Protein AF-A0A0Q4ZQI3-F1 (afdb_monomer)

pLDDT: mean 74.05, std 18.73, range [43.84, 97.75]

Solvent-accessible surface area (backbone atoms only — not comparable to full-atom values): 4930 Å² total; per-residue (Å²): 142,78,85,84,84,76,79,94,80,78,88,71,80,74,76,85,73,79,79,71,79,76,68,72,72,77,56,67,63,58,62,51,43,49,52,52,36,49,52,51,32,56,77,68,68,44,55,72,72,59,27,54,52,48,41,54,54,44,45,51,50,51,59,68,70,44,76,74,81,63,92,82,68,132

Structure (mmCIF, N/CA/C/O backbone):
data_AF-A0A0Q4ZQI3-F1
#
_entry.id   AF-A0A0Q4ZQI3-F1
#
loop_
_atom_site.group_PDB
_atom_site.id
_atom_site.type_symbol
_atom_site.label_atom_id
_atom_site.label_alt_id
_atom_site.label_comp_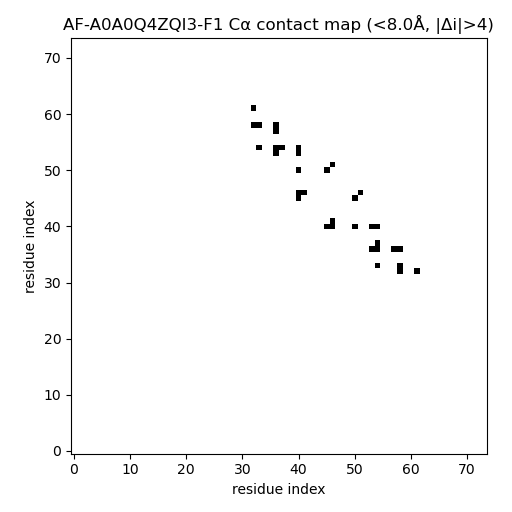id
_atom_site.label_asym_id
_atom_site.label_entity_id
_atom_site.label_seq_id
_atom_site.pdbx_PDB_ins_code
_atom_site.Cartn_x
_atom_site.Cartn_y
_atom_site.Cartn_z
_atom_site.occupancy
_atom_site.B_iso_or_equiv
_atom_site.auth_seq_id
_atom_site.auth_comp_id
_atom_site.auth_asym_id
_atom_site.auth_atom_id
_atom_site.pdbx_PDB_model_num
ATOM 1 N N . MET A 1 1 ? 22.693 -18.163 -77.348 1.00 43.84 1 MET A N 1
ATOM 2 C CA . MET A 1 1 ? 21.807 -19.248 -76.878 1.00 43.84 1 MET A CA 1
ATOM 3 C C . MET A 1 1 ? 22.353 -19.736 -75.540 1.00 43.84 1 MET A C 1
ATOM 5 O O . MET A 1 1 ? 23.360 -20.425 -75.541 1.00 43.84 1 MET A O 1
ATOM 9 N N . ALA A 1 2 ? 21.793 -19.296 -74.412 1.00 46.88 2 ALA A N 1
ATOM 10 C CA . ALA A 1 2 ? 22.212 -19.749 -73.083 1.00 46.88 2 ALA A CA 1
ATOM 11 C C . ALA A 1 2 ? 20.961 -20.030 -72.246 1.00 46.88 2 ALA A C 1
ATOM 13 O O . ALA A 1 2 ? 20.006 -19.252 -72.253 1.00 46.88 2 ALA A O 1
ATOM 14 N N . SER A 1 3 ? 20.963 -21.208 -71.634 1.00 52.34 3 SER A N 1
ATOM 15 C CA . SER A 1 3 ? 19.835 -21.920 -71.049 1.00 52.34 3 SER A CA 1
ATOM 16 C C . SER A 1 3 ? 19.019 -21.086 -70.059 1.00 52.34 3 SER A C 1
ATOM 18 O O . SER A 1 3 ? 19.541 -20.565 -69.074 1.00 52.34 3 SER A O 1
ATOM 20 N N . ARG A 1 4 ? 17.705 -21.012 -70.296 1.00 58.81 4 ARG A N 1
ATOM 21 C CA . ARG A 1 4 ? 16.723 -20.445 -69.366 1.00 58.81 4 ARG A CA 1
ATOM 22 C C . ARG A 1 4 ? 16.473 -21.467 -68.260 1.00 58.81 4 ARG A C 1
ATOM 24 O O . ARG A 1 4 ? 15.718 -22.414 -68.447 1.00 58.81 4 ARG A O 1
ATOM 31 N N . HIS A 1 5 ? 17.170 -21.301 -67.144 1.00 50.66 5 HIS A N 1
ATOM 32 C CA . HIS A 1 5 ? 17.031 -22.151 -65.970 1.00 50.66 5 HIS A CA 1
ATOM 33 C C . HIS A 1 5 ? 15.680 -21.862 -65.305 1.00 50.66 5 HIS A C 1
ATOM 35 O O . HIS A 1 5 ? 15.515 -20.849 -64.634 1.00 50.66 5 HIS A O 1
ATOM 41 N N . SER A 1 6 ? 14.715 -22.754 -65.515 1.00 69.44 6 SER A N 1
ATOM 42 C CA . SER A 1 6 ? 13.633 -22.998 -64.563 1.00 69.44 6 SER A CA 1
ATOM 43 C C . SER A 1 6 ? 13.952 -24.337 -63.910 1.00 69.44 6 SER A C 1
ATOM 45 O O . SER A 1 6 ? 14.157 -25.324 -64.619 1.00 69.44 6 SER A O 1
ATOM 47 N N . PRO A 1 7 ? 14.093 -24.358 -62.581 1.00 51.28 7 PRO A N 1
ATOM 48 C CA . PRO A 1 7 ? 12.970 -24.901 -61.837 1.00 51.28 7 PRO A CA 1
ATOM 49 C C . PRO A 1 7 ? 12.576 -24.045 -60.632 1.00 51.28 7 PRO A C 1
ATOM 51 O O . PRO A 1 7 ? 13.327 -23.844 -59.679 1.00 51.28 7 PRO A O 1
ATOM 54 N N . ILE A 1 8 ? 11.315 -23.623 -60.687 1.00 65.31 8 ILE A N 1
ATOM 55 C CA . ILE A 1 8 ? 10.408 -23.463 -59.552 1.00 65.31 8 ILE A CA 1
ATOM 56 C C . ILE A 1 8 ? 10.611 -24.638 -58.586 1.00 65.31 8 ILE A C 1
ATOM 58 O O . ILE A 1 8 ? 10.120 -25.730 -58.858 1.00 65.31 8 ILE A O 1
ATOM 62 N N . LEU A 1 9 ? 11.316 -24.431 -57.472 1.00 60.53 9 LEU A N 1
ATOM 63 C CA . LEU A 1 9 ? 11.177 -25.283 -56.290 1.00 60.53 9 LEU A CA 1
ATOM 64 C C . LEU A 1 9 ? 11.766 -24.642 -55.025 1.00 60.53 9 LEU A C 1
ATOM 66 O O . LEU A 1 9 ? 12.723 -25.149 -54.456 1.00 60.53 9 LEU A O 1
ATOM 70 N N . LEU A 1 10 ? 11.176 -23.552 -54.537 1.00 60.72 10 LEU A N 1
ATOM 71 C CA . LEU A 1 10 ? 11.298 -23.199 -53.119 1.00 60.72 10 LEU A CA 1
ATOM 72 C C . LEU A 1 10 ? 9.927 -22.767 -52.596 1.00 60.72 10 LEU A C 1
ATOM 74 O O . LEU A 1 10 ? 9.666 -21.597 -52.330 1.00 60.72 10 LEU A O 1
ATOM 78 N N . LEU A 1 11 ? 9.044 -23.762 -52.449 1.00 60.81 11 LEU A N 1
ATOM 79 C CA . LEU A 1 11 ? 7.966 -23.744 -51.460 1.00 60.81 11 LEU A CA 1
ATOM 80 C C . LEU A 1 11 ? 8.621 -23.712 -50.067 1.00 60.81 11 LEU A C 1
ATOM 82 O O . LEU A 1 11 ? 8.741 -24.727 -49.383 1.00 60.81 11 LEU A O 1
ATOM 86 N N . ALA A 1 12 ? 9.115 -22.539 -49.673 1.00 60.19 12 ALA A N 1
ATOM 87 C CA . ALA A 1 12 ? 9.516 -22.273 -48.304 1.00 60.19 12 ALA A CA 1
ATOM 88 C C . ALA A 1 12 ? 8.233 -22.082 -47.495 1.00 60.19 12 ALA A C 1
ATOM 90 O O . ALA A 1 12 ? 7.595 -21.030 -47.529 1.00 60.19 12 ALA A O 1
ATOM 91 N N . LEU A 1 13 ? 7.842 -23.160 -46.822 1.00 58.41 13 LEU A N 1
ATOM 92 C CA . LEU A 1 13 ? 6.842 -23.194 -45.769 1.00 58.41 13 LEU A CA 1
ATOM 93 C C . LEU A 1 13 ? 7.303 -22.234 -44.655 1.00 58.41 13 LEU A C 1
ATOM 95 O O . LEU A 1 13 ? 8.042 -22.607 -43.746 1.00 58.41 13 LEU A O 1
ATOM 99 N N . GLY A 1 14 ? 6.948 -20.957 -44.798 1.00 57.22 14 GLY A N 1
ATOM 100 C CA . GLY A 1 14 ? 7.208 -19.920 -43.809 1.00 57.22 14 GLY A CA 1
ATOM 101 C C . GLY A 1 14 ? 6.387 -20.213 -42.564 1.00 57.22 14 GLY A C 1
ATOM 102 O O . GLY A 1 14 ? 5.160 -20.278 -42.621 1.00 57.22 14 GLY A O 1
ATOM 103 N N . LEU A 1 15 ? 7.091 -20.453 -41.463 1.00 55.41 15 LEU A N 1
ATOM 104 C CA . LEU A 1 15 ? 6.541 -20.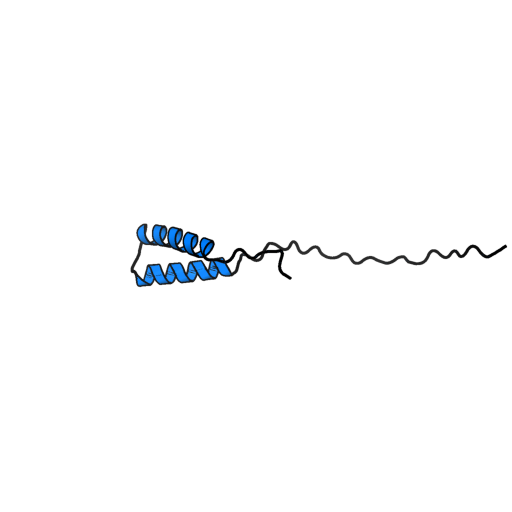819 -40.171 1.00 55.41 15 LEU A CA 1
ATOM 105 C C . LEU A 1 15 ? 5.481 -19.806 -39.727 1.00 55.41 15 LEU A C 1
ATOM 107 O O . LEU A 1 15 ? 5.732 -18.602 -39.696 1.00 55.41 15 LEU A O 1
ATOM 111 N N . ALA A 1 16 ? 4.308 -20.306 -39.343 1.00 51.91 16 ALA A N 1
ATOM 112 C CA . ALA A 1 16 ? 3.344 -19.537 -38.577 1.00 51.91 16 ALA A CA 1
ATOM 113 C C . ALA A 1 16 ? 3.983 -19.185 -37.227 1.00 51.91 16 ALA A C 1
ATOM 115 O O . ALA A 1 16 ? 4.017 -20.009 -36.316 1.00 51.91 16 ALA A O 1
ATOM 116 N N . THR A 1 17 ? 4.529 -17.976 -37.113 1.00 59.50 17 THR A N 1
ATOM 117 C CA . THR A 1 17 ? 4.931 -17.397 -35.833 1.00 59.50 17 THR A CA 1
ATOM 118 C C . THR A 1 17 ? 3.648 -17.160 -35.038 1.00 59.50 17 THR A C 1
ATOM 120 O O . THR A 1 17 ? 2.844 -16.323 -35.459 1.00 59.50 17 THR A O 1
ATOM 123 N N . PRO A 1 18 ? 3.388 -17.858 -33.9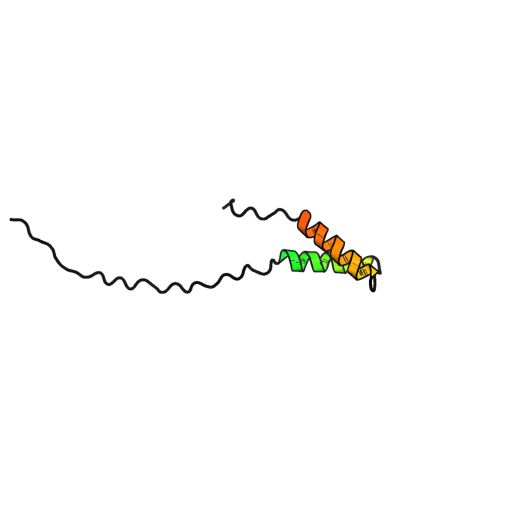16 1.00 49.78 18 PRO A N 1
ATOM 124 C CA . PRO A 1 18 ? 2.349 -17.403 -33.016 1.00 49.78 18 PRO A CA 1
ATOM 125 C C . PRO A 1 18 ? 2.793 -16.029 -32.517 1.00 49.78 18 PRO A C 1
ATOM 127 O O . PRO A 1 18 ? 3.757 -15.906 -31.761 1.00 49.78 18 PRO A O 1
A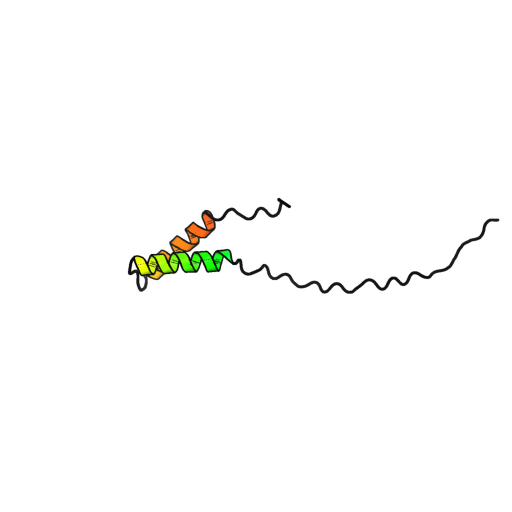TOM 130 N N . ALA A 1 19 ? 2.108 -14.984 -32.978 1.00 53.53 19 ALA A N 1
ATOM 131 C CA . ALA A 1 19 ? 2.102 -13.704 -32.305 1.00 53.53 19 ALA A CA 1
ATOM 132 C C . ALA A 1 19 ? 1.466 -13.958 -30.938 1.00 53.53 19 ALA A C 1
ATOM 134 O O . ALA A 1 19 ? 0.251 -13.861 -30.769 1.00 53.53 19 ALA A O 1
ATOM 135 N N . ALA A 1 20 ? 2.287 -14.365 -29.969 1.00 53.00 20 ALA A N 1
ATOM 136 C CA . ALA A 1 20 ? 1.940 -14.204 -28.578 1.00 53.00 20 ALA A CA 1
ATOM 137 C C . ALA A 1 20 ? 1.647 -12.714 -28.432 1.00 53.00 20 ALA A C 1
ATOM 139 O O . ALA A 1 20 ? 2.545 -11.879 -28.547 1.00 53.00 20 ALA A O 1
ATOM 140 N N . ALA A 1 21 ? 0.366 -12.384 -28.287 1.00 52.56 21 ALA A N 1
ATOM 141 C CA . ALA A 1 21 ? -0.053 -11.095 -27.799 1.00 52.56 21 ALA A CA 1
ATOM 142 C C . ALA A 1 21 ? 0.662 -10.924 -26.461 1.00 52.56 21 ALA A C 1
ATOM 144 O O . ALA A 1 21 ? 0.268 -11.490 -25.444 1.00 52.56 21 ALA A O 1
ATOM 145 N N . GLN A 1 22 ? 1.788 -10.226 -26.503 1.00 50.09 22 GLN A N 1
ATOM 146 C CA . GLN A 1 22 ? 2.511 -9.752 -25.347 1.00 50.09 22 GLN A CA 1
ATOM 147 C C . GLN A 1 22 ? 1.604 -8.717 -24.692 1.00 50.09 22 GLN A C 1
ATOM 149 O O . GLN A 1 22 ? 1.744 -7.514 -24.893 1.00 50.09 22 GLN A O 1
ATOM 154 N N . THR A 1 23 ? 0.613 -9.203 -23.940 1.00 50.16 23 THR A N 1
ATOM 155 C CA . THR A 1 23 ? 0.063 -8.456 -22.818 1.00 50.16 23 THR A CA 1
ATOM 156 C C . THR A 1 23 ? 1.280 -7.967 -22.050 1.00 50.16 23 THR A C 1
ATOM 158 O O . THR A 1 23 ? 2.076 -8.818 -21.634 1.00 50.16 23 THR A O 1
ATOM 161 N N . PRO A 1 24 ? 1.498 -6.642 -21.947 1.00 56.38 24 PRO A N 1
ATOM 162 C CA . PRO A 1 24 ? 2.631 -6.128 -21.200 1.00 56.38 24 PRO A CA 1
ATOM 163 C C . PRO A 1 24 ? 2.608 -6.828 -19.841 1.00 56.38 24 PRO A C 1
ATOM 165 O O . PRO A 1 24 ? 1.523 -6.912 -19.249 1.00 56.38 24 PRO A O 1
ATOM 168 N N . PRO A 1 25 ? 3.730 -7.418 -19.384 1.00 51.16 25 PRO A N 1
ATOM 169 C CA . PRO A 1 25 ? 3.756 -8.032 -18.070 1.00 51.16 25 PRO A CA 1
ATOM 170 C C . PRO A 1 25 ? 3.239 -6.968 -17.112 1.00 51.16 25 PRO A C 1
ATOM 172 O O . PRO A 1 25 ? 3.775 -5.857 -17.104 1.00 51.16 25 PRO A O 1
ATOM 175 N N . ALA A 1 26 ? 2.144 -7.271 -16.405 1.00 54.12 26 ALA A N 1
ATOM 176 C CA . ALA A 1 26 ? 1.636 -6.411 -15.349 1.00 54.12 26 ALA A CA 1
ATOM 177 C C . ALA A 1 26 ? 2.851 -6.075 -14.490 1.00 54.12 26 ALA A C 1
ATOM 179 O O . ALA A 1 26 ? 3.488 -6.979 -13.947 1.00 54.12 26 ALA A O 1
ATOM 180 N N . SER A 1 27 ? 3.271 -4.814 -14.562 1.00 58.88 27 SER A N 1
ATOM 181 C CA . SER A 1 27 ? 4.633 -4.432 -14.228 1.00 58.88 27 SER A CA 1
ATOM 182 C C . SER A 1 27 ? 4.886 -4.853 -12.784 1.00 58.88 27 SER A C 1
ATOM 184 O O . SER A 1 27 ? 4.218 -4.406 -11.854 1.00 58.88 27 SER A O 1
ATOM 186 N N . SER A 1 28 ? 5.819 -5.788 -12.586 1.00 57.94 28 SER A N 1
ATOM 187 C CA . SER A 1 28 ? 6.113 -6.360 -11.266 1.00 57.94 28 SER A CA 1
ATOM 188 C C . SER A 1 28 ? 6.529 -5.286 -10.249 1.00 57.94 28 SER A C 1
ATOM 190 O O . SER A 1 28 ? 6.475 -5.520 -9.042 1.00 57.94 28 SER A O 1
ATOM 192 N N . GLY A 1 29 ? 6.914 -4.098 -10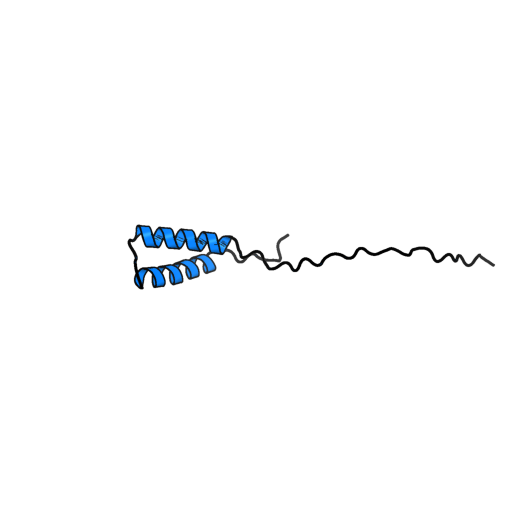.731 1.00 61.44 29 GLY A N 1
ATOM 193 C CA . GLY A 1 29 ? 7.174 -2.919 -9.913 1.00 61.44 29 GLY A CA 1
ATOM 194 C C . GLY A 1 29 ? 5.933 -2.389 -9.193 1.00 61.44 29 GLY A C 1
ATOM 195 O O . GLY A 1 29 ? 6.049 -1.927 -8.065 1.00 61.44 29 GLY A O 1
ATOM 196 N N . ASP A 1 30 ? 4.738 -2.522 -9.770 1.00 71.69 30 ASP A N 1
ATOM 197 C CA . ASP A 1 30 ? 3.500 -2.007 -9.167 1.00 71.69 30 ASP A CA 1
ATOM 198 C C . ASP A 1 30 ? 3.038 -2.871 -7.992 1.00 71.69 30 ASP A C 1
ATOM 200 O O . ASP A 1 30 ? 2.612 -2.354 -6.959 1.00 71.69 30 ASP A O 1
ATOM 204 N N . ALA A 1 31 ? 3.234 -4.189 -8.089 1.00 78.19 31 ALA A N 1
ATOM 205 C CA . ALA A 1 31 ? 3.011 -5.102 -6.972 1.00 78.19 31 ALA A CA 1
ATOM 206 C C . ALA A 1 31 ? 4.028 -4.887 -5.833 1.00 78.19 31 ALA A C 1
ATOM 208 O O . ALA A 1 31 ? 3.665 -4.950 -4.657 1.00 78.19 31 ALA A O 1
ATOM 209 N N . ARG A 1 32 ? 5.299 -4.601 -6.167 1.00 82.88 32 ARG A N 1
ATOM 210 C CA . ARG A 1 32 ? 6.351 -4.291 -5.183 1.00 82.88 32 ARG A CA 1
ATOM 211 C C . ARG A 1 32 ? 6.042 -2.989 -4.436 1.00 82.88 32 ARG A C 1
ATOM 213 O O . ARG A 1 32 ? 6.093 -2.991 -3.207 1.00 82.88 32 ARG A O 1
ATOM 220 N N . GLY A 1 33 ? 5.679 -1.925 -5.153 1.00 87.62 33 GLY A N 1
ATOM 221 C CA . GLY A 1 33 ? 5.353 -0.629 -4.552 1.00 87.62 33 GLY A CA 1
ATOM 222 C C . GLY A 1 33 ? 4.115 -0.680 -3.665 1.00 87.62 33 GLY A C 1
ATOM 223 O O . GLY A 1 33 ? 4.131 -0.175 -2.543 1.00 87.62 33 GLY A O 1
ATOM 224 N N . ALA A 1 34 ? 3.076 -1.409 -4.086 1.00 90.06 34 ALA A N 1
ATOM 225 C CA . ALA A 1 34 ? 1.893 -1.636 -3.257 1.00 90.06 34 ALA A CA 1
ATOM 226 C C . ALA A 1 34 ? 2.225 -2.332 -1.931 1.00 90.06 34 ALA A C 1
ATOM 228 O O . ALA A 1 34 ? 1.710 -1.933 -0.886 1.00 90.06 34 ALA A O 1
ATOM 229 N N . ALA A 1 35 ? 3.119 -3.326 -1.945 1.00 93.06 35 ALA A N 1
ATOM 230 C CA . ALA A 1 35 ? 3.544 -4.017 -0.730 1.00 93.06 35 ALA A CA 1
ATOM 231 C C . ALA A 1 35 ? 4.341 -3.105 0.221 1.00 93.06 35 ALA A C 1
ATOM 233 O O . ALA A 1 35 ? 4.125 -3.147 1.432 1.00 93.06 35 ALA A O 1
ATOM 234 N N . VAL A 1 36 ? 5.229 -2.256 -0.311 1.00 93.69 36 VAL A N 1
ATOM 235 C CA . VAL A 1 36 ? 5.994 -1.283 0.489 1.00 93.69 36 VAL A CA 1
ATOM 236 C C . VAL A 1 36 ? 5.059 -0.253 1.123 1.00 93.69 36 VAL A C 1
ATOM 238 O O . VAL A 1 36 ? 5.125 -0.028 2.332 1.00 93.69 36 VAL A O 1
ATOM 241 N N . CYS A 1 37 ? 4.145 0.325 0.341 1.00 95.94 37 CYS A N 1
ATOM 242 C CA . CYS A 1 37 ? 3.165 1.288 0.837 1.00 95.94 37 CYS A CA 1
ATOM 243 C C . CYS A 1 37 ? 2.224 0.674 1.882 1.00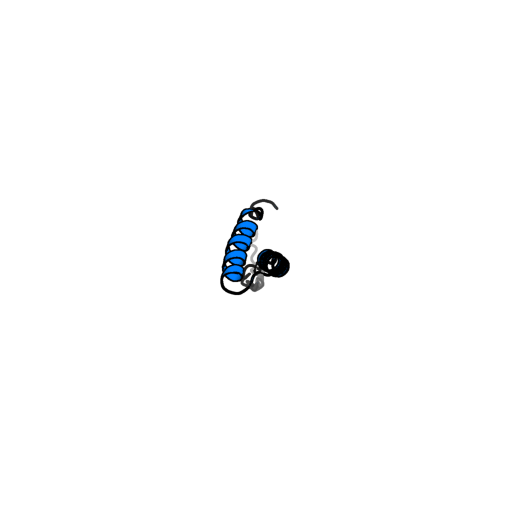 95.94 37 CYS A C 1
ATOM 245 O O . CYS A 1 37 ? 1.953 1.302 2.904 1.00 95.94 37 CYS A O 1
ATOM 247 N N . ALA A 1 38 ? 1.773 -0.569 1.688 1.00 95.69 38 ALA A N 1
ATOM 248 C CA . ALA A 1 38 ? 0.972 -1.280 2.682 1.00 95.69 38 ALA A CA 1
ATOM 249 C C . ALA A 1 38 ? 1.739 -1.484 3.994 1.00 95.69 38 ALA A C 1
ATOM 251 O O . ALA A 1 38 ? 1.243 -1.101 5.051 1.00 95.69 38 ALA A O 1
ATOM 252 N N . ALA A 1 39 ? 2.981 -1.969 3.923 1.00 97.19 39 ALA A N 1
ATOM 253 C CA . ALA A 1 39 ? 3.813 -2.159 5.106 1.00 97.19 39 ALA A CA 1
ATOM 254 C C 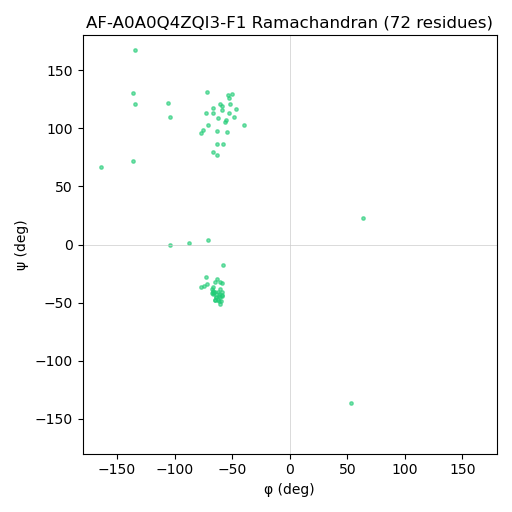. ALA A 1 39 ? 4.063 -0.842 5.856 1.00 97.19 39 ALA A C 1
ATOM 256 O O . ALA A 1 39 ? 4.050 -0.822 7.086 1.00 97.19 39 ALA A O 1
ATOM 257 N N . GLN A 1 40 ? 4.264 0.270 5.141 1.00 96.25 40 GLN A N 1
ATOM 258 C CA . GLN A 1 40 ? 4.388 1.581 5.775 1.00 96.25 40 GLN A CA 1
ATOM 259 C C . GLN A 1 40 ? 3.080 2.028 6.428 1.00 96.25 40 GLN A C 1
ATOM 261 O O . GLN A 1 40 ? 3.113 2.514 7.556 1.00 96.25 40 GLN A O 1
ATOM 266 N N . ALA A 1 41 ? 1.931 1.837 5.779 1.00 97.69 41 ALA A N 1
ATOM 267 C CA . ALA A 1 41 ? 0.640 2.160 6.380 1.00 97.69 41 ALA A CA 1
ATOM 268 C C . ALA A 1 41 ? 0.416 1.378 7.686 1.00 97.69 41 ALA A C 1
ATOM 270 O O . ALA A 1 41 ? 0.044 1.973 8.698 1.00 97.69 41 ALA A O 1
ATOM 271 N N . ASP A 1 42 ? 0.730 0.080 7.686 1.00 97.50 42 ASP A N 1
ATOM 272 C CA . ASP A 1 42 ? 0.596 -0.795 8.855 1.00 97.50 42 ASP A CA 1
ATOM 273 C C . ASP A 1 42 ? 1.558 -0.392 9.984 1.00 97.50 42 ASP A C 1
ATOM 275 O O . ASP A 1 42 ? 1.164 -0.316 11.147 1.00 97.50 42 ASP A O 1
ATOM 279 N N . ARG A 1 43 ? 2.812 -0.053 9.649 1.00 97.56 43 ARG A N 1
ATOM 280 C CA . ARG A 1 43 ? 3.818 0.457 10.604 1.00 97.56 43 ARG A CA 1
ATOM 281 C C . ARG A 1 43 ? 3.380 1.757 11.273 1.00 97.56 43 ARG A C 1
ATOM 283 O O . ARG A 1 43 ? 3.718 1.982 12.430 1.00 97.56 43 ARG A O 1
ATOM 290 N N . ASN A 1 44 ? 2.627 2.583 10.553 1.00 95.50 44 ASN A N 1
ATOM 291 C CA . ASN A 1 44 ? 2.052 3.826 11.059 1.00 95.50 44 ASN A CA 1
ATOM 292 C C . ASN A 1 44 ? 0.675 3.626 11.722 1.00 95.50 44 ASN A C 1
ATOM 294 O O . ASN A 1 44 ? 0.063 4.600 12.154 1.00 95.50 44 ASN A O 1
ATOM 298 N N . GLY A 1 45 ? 0.163 2.391 11.799 1.00 97.56 45 GLY A N 1
ATOM 299 C CA . GLY A 1 45 ? -1.146 2.094 12.384 1.00 97.56 45 GLY A CA 1
ATOM 300 C C . GLY A 1 45 ? -2.317 2.725 11.625 1.00 97.56 45 GLY A C 1
ATOM 301 O O . GLY A 1 45 ? -3.379 2.955 12.206 1.00 97.56 45 GLY A O 1
ATOM 302 N N . LEU A 1 46 ? -2.136 3.042 10.339 1.00 97.75 46 LEU A N 1
ATOM 303 C CA . LEU A 1 46 ? -3.174 3.670 9.533 1.00 97.75 46 LEU A CA 1
ATOM 304 C C . LEU A 1 46 ? -4.275 2.657 9.229 1.00 97.75 46 LEU A C 1
ATOM 306 O O . LEU A 1 46 ? -4.026 1.553 8.748 1.00 97.75 46 LEU A O 1
ATOM 310 N N . THR A 1 47 ? -5.523 3.061 9.450 1.00 95.75 47 THR A N 1
ATOM 311 C CA . THR A 1 47 ? -6.707 2.247 9.153 1.00 95.75 47 THR A CA 1
ATOM 312 C C . THR A 1 47 ? -7.779 3.079 8.447 1.00 95.75 47 THR A C 1
ATOM 314 O O . THR A 1 47 ? -7.675 4.305 8.344 1.00 95.75 47 THR A O 1
ATOM 317 N N . GLY A 1 48 ? -8.793 2.403 7.897 1.00 96.19 48 GLY A N 1
ATOM 318 C CA . GLY A 1 48 ? -9.926 3.046 7.227 1.00 96.19 48 GLY A CA 1
ATOM 319 C C . GLY A 1 48 ? -9.509 4.032 6.131 1.00 96.19 48 GLY A C 1
ATOM 320 O O . GLY A 1 48 ? -8.603 3.764 5.343 1.00 96.19 48 GLY A O 1
ATOM 321 N N . ALA A 1 49 ? -10.160 5.196 6.107 1.00 97.19 49 ALA A N 1
ATOM 322 C CA . ALA A 1 49 ? -9.923 6.233 5.102 1.00 97.19 49 ALA A CA 1
ATOM 323 C C . ALA A 1 49 ? -8.495 6.815 5.133 1.00 97.19 49 ALA A C 1
ATOM 325 O O . ALA A 1 49 ? -7.973 7.224 4.094 1.00 97.19 49 ALA A O 1
ATOM 326 N N . GLY A 1 50 ? -7.847 6.832 6.305 1.00 96.31 50 GLY A N 1
ATOM 327 C CA . GLY A 1 50 ? -6.466 7.303 6.439 1.00 96.31 50 GLY A CA 1
ATOM 328 C C . GLY A 1 50 ? -5.480 6.378 5.727 1.00 96.31 50 GLY A C 1
ATOM 329 O O . GLY A 1 50 ? -4.601 6.844 5.007 1.00 96.31 50 GLY A O 1
ATOM 330 N N . ARG A 1 51 ? -5.686 5.061 5.851 1.00 97.44 51 ARG A N 1
ATOM 331 C CA . ARG A 1 51 ? -4.907 4.054 5.117 1.00 97.44 51 ARG A CA 1
ATOM 332 C C . ARG A 1 51 ? -5.127 4.155 3.615 1.00 97.44 51 ARG A C 1
ATOM 334 O O . ARG A 1 51 ? -4.161 4.139 2.865 1.00 97.44 51 ARG A O 1
ATOM 341 N N . ASP A 1 52 ? -6.377 4.289 3.191 1.00 96.50 52 ASP A N 1
ATOM 342 C CA . ASP A 1 52 ? -6.725 4.407 1.774 1.00 96.50 52 ASP A CA 1
ATOM 343 C C . ASP A 1 52 ? -6.068 5.637 1.121 1.00 96.50 52 ASP A C 1
ATOM 345 O O . ASP A 1 52 ? -5.423 5.531 0.079 1.00 96.50 52 ASP A O 1
ATOM 349 N N . THR A 1 53 ? -6.130 6.787 1.798 1.00 97.19 53 THR A N 1
ATOM 350 C CA . THR A 1 53 ? -5.469 8.017 1.342 1.00 97.19 53 THR A CA 1
ATOM 351 C C . THR A 1 53 ? -3.955 7.845 1.281 1.00 97.19 53 THR A C 1
ATOM 353 O O . THR A 1 53 ? -3.353 8.145 0.255 1.00 97.19 53 THR A O 1
ATOM 356 N N . PHE A 1 54 ? -3.340 7.300 2.333 1.00 97.25 54 PHE A N 1
ATOM 357 C CA . PHE A 1 54 ? -1.898 7.063 2.355 1.00 97.25 54 PHE A CA 1
ATOM 358 C C . PHE A 1 54 ? -1.439 6.146 1.217 1.00 97.25 54 PHE A C 1
ATOM 360 O O . PHE A 1 54 ? -0.437 6.433 0.568 1.00 97.25 54 PHE A O 1
ATOM 367 N N . LEU A 1 55 ? -2.170 5.060 0.951 1.00 96.12 55 LEU A N 1
ATOM 368 C CA . LEU A 1 55 ? -1.832 4.132 -0.125 1.00 96.12 55 LEU A CA 1
ATOM 369 C C . LEU A 1 55 ? -1.864 4.815 -1.494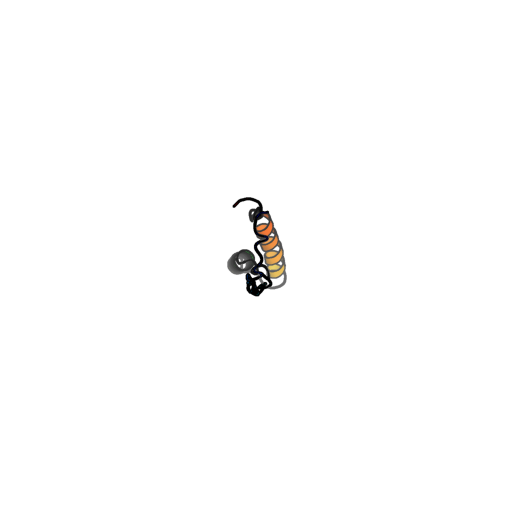 1.00 96.12 55 LEU A C 1
ATOM 371 O O . LEU A 1 55 ? -0.943 4.603 -2.279 1.00 96.12 55 LEU A O 1
ATOM 375 N N . ARG A 1 56 ? -2.871 5.657 -1.769 1.00 94.69 56 ARG A N 1
ATOM 376 C CA . ARG A 1 56 ? -2.941 6.414 -3.029 1.00 94.69 56 ARG A CA 1
ATOM 377 C C . ARG A 1 56 ? -1.742 7.337 -3.210 1.00 94.69 56 ARG A C 1
ATOM 379 O O . ARG A 1 56 ? -1.089 7.276 -4.248 1.00 94.69 56 ARG A O 1
ATOM 386 N N . GLU A 1 57 ? -1.440 8.150 -2.201 1.00 95.19 57 GLU A N 1
ATOM 387 C CA . GLU A 1 57 ? -0.341 9.119 -2.279 1.00 95.19 57 GLU A CA 1
ATOM 388 C C . GLU A 1 57 ? 1.024 8.418 -2.367 1.00 95.19 57 GLU A C 1
ATOM 390 O O . GLU A 1 57 ? 1.876 8.798 -3.168 1.00 95.19 57 GLU A O 1
ATOM 395 N N . CYS A 1 58 ? 1.220 7.344 -1.597 1.00 95.38 58 CYS A N 1
ATOM 396 C CA . CYS A 1 58 ? 2.455 6.564 -1.611 1.00 95.38 58 CYS A CA 1
ATOM 397 C C . CYS A 1 58 ? 2.699 5.895 -2.974 1.00 95.38 58 CYS A C 1
ATOM 399 O O . CYS A 1 58 ? 3.798 5.982 -3.518 1.00 95.38 58 CYS A O 1
ATOM 401 N N . LEU A 1 59 ? 1.668 5.278 -3.562 1.00 92.81 59 LEU A N 1
ATOM 402 C CA . LEU A 1 59 ? 1.757 4.649 -4.884 1.00 92.81 59 LEU A CA 1
ATOM 403 C C . LEU A 1 59 ? 1.984 5.666 -6.008 1.00 92.81 59 LEU A C 1
ATOM 405 O O . LEU A 1 59 ? 2.727 5.390 -6.955 1.00 92.81 59 LEU A O 1
ATOM 409 N N . ALA A 1 60 ? 1.367 6.846 -5.904 1.00 90.56 60 ALA A N 1
ATOM 410 C CA . ALA A 1 60 ? 1.624 7.944 -6.826 1.00 90.56 60 ALA A CA 1
ATOM 411 C C . ALA A 1 60 ? 3.096 8.381 -6.749 1.00 90.56 60 ALA A C 1
ATOM 413 O O . ALA A 1 60 ? 3.743 8.505 -7.786 1.00 90.56 60 ALA A O 1
ATOM 414 N N . GLY A 1 61 ? 3.651 8.516 -5.539 1.00 86.94 61 GLY A N 1
ATOM 415 C CA . GLY A 1 61 ? 5.070 8.814 -5.323 1.00 86.94 61 GLY A CA 1
ATOM 416 C C . GLY A 1 61 ? 6.015 7.760 -5.910 1.00 86.94 61 GLY A C 1
ATOM 417 O O . GLY A 1 61 ? 6.916 8.107 -6.667 1.00 86.94 61 GLY A O 1
ATOM 418 N N . GLU A 1 62 ? 5.770 6.472 -5.647 1.00 84.31 62 GLU A N 1
ATOM 419 C CA . GLU A 1 62 ? 6.541 5.349 -6.218 1.00 84.31 62 GLU A CA 1
ATOM 420 C C . GLU A 1 62 ? 6.515 5.328 -7.755 1.00 84.31 62 GLU A C 1
ATOM 422 O O . GLU A 1 62 ? 7.484 4.925 -8.395 1.00 84.31 62 GLU A O 1
ATOM 427 N N . THR A 1 63 ? 5.413 5.762 -8.372 1.00 80.44 63 THR A N 1
ATOM 428 C CA . THR A 1 63 ? 5.294 5.848 -9.837 1.00 80.44 63 THR A CA 1
ATOM 429 C C . THR A 1 63 ? 6.137 6.986 -10.412 1.00 80.44 63 THR A C 1
ATOM 431 O O . THR A 1 63 ? 6.667 6.854 -11.514 1.00 80.44 63 THR A O 1
ATOM 434 N N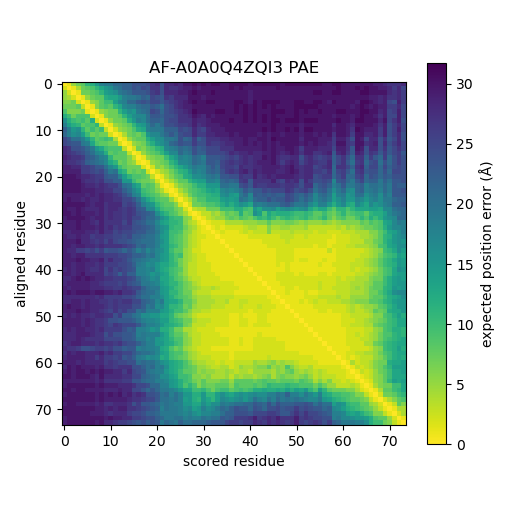 . LEU A 1 64 ? 6.265 8.093 -9.676 1.00 79.75 64 LEU A N 1
ATOM 435 C CA . LEU A 1 64 ? 7.074 9.247 -10.072 1.00 79.75 64 LEU A CA 1
ATOM 436 C C . LEU A 1 64 ? 8.574 9.006 -9.865 1.00 79.75 64 LEU A C 1
ATOM 438 O O . LEU A 1 64 ? 9.370 9.462 -10.682 1.00 79.75 64 LEU A O 1
ATOM 442 N N . ASP A 1 65 ? 8.951 8.300 -8.795 1.00 77.44 65 ASP A N 1
ATOM 443 C CA . ASP A 1 65 ? 10.347 7.941 -8.505 1.00 77.44 65 ASP A CA 1
ATOM 444 C C . ASP A 1 65 ? 10.868 6.847 -9.445 1.00 77.44 65 ASP A C 1
ATOM 446 O O . ASP A 1 65 ? 12.057 6.796 -9.769 1.00 77.44 65 ASP A O 1
ATOM 450 N N . ARG A 1 66 ? 9.972 5.988 -9.950 1.00 72.75 66 ARG A N 1
ATOM 451 C CA . ARG A 1 66 ? 10.363 4.928 -10.873 1.00 72.75 66 ARG A CA 1
ATOM 452 C C . ARG A 1 66 ? 10.970 5.543 -12.136 1.00 72.75 66 ARG A C 1
ATOM 454 O O . ARG A 1 66 ? 10.274 6.264 -12.858 1.00 72.75 66 ARG A O 1
ATOM 461 N N . PRO A 1 67 ? 12.229 5.215 -12.477 1.00 67.75 67 PRO A N 1
ATOM 462 C CA . PRO A 1 67 ? 12.791 5.641 -13.743 1.00 67.75 67 PRO A CA 1
ATOM 463 C C . PRO A 1 67 ? 11.902 5.077 -14.847 1.00 67.75 67 PRO A C 1
ATOM 465 O O . PRO A 1 67 ? 11.710 3.860 -14.942 1.00 67.75 67 PRO A O 1
ATOM 468 N N . LYS A 1 68 ? 11.314 5.970 -15.651 1.00 64.56 68 LYS A N 1
ATOM 469 C CA . LYS A 1 68 ? 10.541 5.589 -16.831 1.00 64.56 68 LYS A CA 1
ATOM 470 C C . LYS A 1 68 ? 11.447 4.676 -17.644 1.00 64.56 68 LYS A C 1
ATOM 472 O O . LYS A 1 68 ? 12.499 5.127 -18.088 1.00 64.56 68 LYS A O 1
ATOM 477 N N . ALA A 1 69 ? 11.088 3.396 -17.754 1.00 64.81 69 ALA A N 1
ATOM 478 C CA . ALA A 1 69 ? 11.845 2.452 -18.559 1.00 64.81 69 ALA A CA 1
ATOM 479 C C . ALA A 1 69 ? 11.907 3.041 -19.969 1.00 64.81 69 ALA A C 1
ATOM 481 O O . ALA A 1 69 ? 10.881 3.122 -20.643 1.00 64.81 69 ALA A O 1
ATOM 482 N N . ASP A 1 70 ? 13.071 3.566 -20.346 1.00 57.53 70 ASP A N 1
ATOM 483 C CA . ASP A 1 70 ? 13.264 4.163 -21.654 1.00 57.53 70 ASP A CA 1
ATOM 484 C C . ASP A 1 70 ? 13.313 3.008 -22.658 1.00 57.53 70 ASP A C 1
ATOM 486 O O . ASP A 1 70 ? 14.238 2.194 -22.597 1.00 57.53 70 ASP A O 1
ATOM 490 N N . PRO A 1 71 ? 12.321 2.876 -23.556 1.00 61.22 71 PRO A N 1
ATOM 491 C CA . PRO A 1 71 ? 12.271 1.764 -24.499 1.00 61.22 71 PRO A CA 1
ATOM 492 C C . PRO A 1 71 ? 13.349 1.862 -25.594 1.00 61.22 71 PRO A C 1
ATOM 494 O O . PRO A 1 71 ? 13.356 1.037 -26.504 1.00 61.22 71 PRO A O 1
ATOM 497 N N . SER A 1 72 ? 14.246 2.855 -25.537 1.00 57.25 72 SER A N 1
ATOM 498 C CA . SER A 1 72 ? 15.257 3.137 -26.561 1.00 57.25 72 SER A CA 1
ATOM 499 C C . SER A 1 72 ? 16.669 2.691 -26.174 1.00 57.25 72 SER A C 1
ATOM 501 O O . SER A 1 72 ? 17.588 2.885 -26.972 1.00 57.25 72 SER A O 1
ATOM 503 N N . LYS A 1 73 ? 16.881 2.103 -24.987 1.00 48.53 73 LYS A N 1
ATOM 504 C CA . LYS A 1 73 ? 18.196 1.571 -24.602 1.00 48.53 73 LYS A CA 1
ATOM 505 C C . LYS A 1 73 ? 18.224 0.035 -24.702 1.00 48.53 73 LYS A C 1
ATOM 507 O O . LYS A 1 73 ? 17.552 -0.604 -23.893 1.00 48.53 73 LYS A O 1
ATOM 512 N N . PRO A 1 74 ? 18.950 -0.535 -25.686 1.00 59.62 74 PRO A N 1
ATOM 513 C CA . PRO A 1 74 ? 19.156 -1.978 -25.802 1.00 59.62 74 PRO A CA 1
ATOM 514 C C . PRO A 1 74 ? 20.060 -2.532 -24.693 1.00 59.62 74 PRO A C 1
ATOM 516 O O . PRO A 1 74 ? 20.864 -1.752 -24.124 1.00 59.62 74 PRO A O 1
#

Mean predicted aligned error: 15.92 Å

Radius of gyration: 27.31 Å; Cα contacts (8 Å, |Δi|>4): 17; chains: 1; bounding box: 32×34×89 Å

Sequence (74 aa):
MASRHSPILLLALGLATPAAAQTPPASSGDARGAAVCAAQADRNGLTGAGRDTFLRECLAGETLDRPKADPSKP

Foldseek 3Di:
DDDDDDDDDDPPPDDPDPPPPCPPPPPVLLVVQLVVQQVVCVVVVHDDPRSVVSSVVSSVVSVVPPDPPDPPDD

Secondary structure (DSSP, 8-state):
----------------------PPP--HHHHHHHHHHHHHHHHTT--HHHHHHHHHHHHHHHHHHS----TT--